Protein AF-A0A8J5X5S1-F1 (afdb_monomer_lite)

Foldseek 3Di:
DPDDPLQFQQFAFQWDFDADFPDWQLPPFDQHSSVLSVVQVVQADQFDGPFFKKKAQDDCVLCPSSHRGITGHDAPDSVDTHTDTGDPSRRIGMWGHGGDVPQWDWDQDPVGTDIDRHDIDND

Sequence (123 aa):
MAPTEASCCRGLEGLELWGPAVNWGSDHRLPSSAACCASCKAMCNHGDCLCDSWVFCGDKIRCDHRFGECWLKKQKDVMAPAVIAKGDDVMWTSGLVFGKGEGIVGLETNLGTLRIQVSALCC

Structure (mmCIF, N/CA/C/O backbone):
data_AF-A0A8J5X5S1-F1
#
_entry.id   AF-A0A8J5X5S1-F1
#
loop_
_atom_site.group_PDB
_atom_site.id
_atom_site.type_symbol
_atom_site.label_atom_id
_atom_site.label_alt_id
_atom_site.label_comp_id
_atom_site.label_asym_id
_atom_site.label_entity_id
_atom_site.label_seq_id
_atom_site.pdbx_PDB_ins_code
_atom_site.Cartn_x
_atom_site.Cartn_y
_atom_site.Cartn_z
_atom_site.occupancy
_atom_site.B_iso_or_equiv
_atom_site.auth_seq_id
_atom_site.auth_comp_id
_atom_site.auth_asym_id
_atom_site.auth_atom_id
_atom_site.pdbx_PDB_model_num
ATOM 1 N N . MET A 1 1 ? 18.777 2.460 21.270 1.00 38.94 1 MET A N 1
ATOM 2 C CA . MET A 1 1 ? 18.293 3.407 20.241 1.00 38.94 1 MET A CA 1
ATOM 3 C C . MET A 1 1 ? 16.978 2.871 19.714 1.00 38.94 1 MET A C 1
ATOM 5 O O . MET A 1 1 ? 16.979 1.756 19.211 1.00 38.94 1 MET A O 1
ATOM 9 N N . ALA A 1 2 ? 15.871 3.591 19.909 1.00 47.97 2 ALA A N 1
ATOM 10 C CA . ALA A 1 2 ? 14.600 3.217 19.294 1.00 47.97 2 ALA A CA 1
ATOM 11 C C . ALA A 1 2 ? 14.717 3.375 17.764 1.00 47.97 2 ALA A C 1
ATOM 13 O O . ALA A 1 2 ? 15.406 4.301 17.322 1.00 47.97 2 ALA A O 1
ATOM 14 N N . PRO A 1 3 ? 14.101 2.494 16.959 1.00 47.19 3 PRO A N 1
ATOM 15 C CA . PRO A 1 3 ? 14.086 2.657 15.513 1.00 47.19 3 PRO A CA 1
ATOM 16 C C . PRO A 1 3 ? 13.404 3.990 15.178 1.00 47.19 3 PRO A C 1
ATOM 18 O O . PRO A 1 3 ? 12.363 4.317 15.746 1.00 47.19 3 PRO A O 1
ATOM 21 N N . THR A 1 4 ? 13.987 4.791 14.288 1.00 49.88 4 THR A N 1
ATOM 22 C CA . THR A 1 4 ? 13.292 5.969 13.754 1.00 49.88 4 THR A CA 1
ATOM 23 C C . THR A 1 4 ? 12.129 5.490 12.879 1.00 49.88 4 THR A C 1
ATOM 25 O O . THR A 1 4 ? 12.233 4.438 12.252 1.00 49.88 4 THR A O 1
ATOM 28 N N . GLU A 1 5 ? 11.025 6.236 12.793 1.00 51.84 5 GLU A N 1
ATOM 29 C CA . GLU A 1 5 ? 9.847 5.899 11.957 1.00 51.84 5 GLU A CA 1
ATOM 30 C C . GLU A 1 5 ? 10.184 5.520 10.495 1.00 51.84 5 GLU A C 1
ATOM 32 O O . GLU A 1 5 ? 9.447 4.774 9.842 1.00 51.84 5 GLU A O 1
ATOM 37 N N . ALA A 1 6 ? 11.323 6.003 9.987 1.00 50.97 6 ALA A N 1
ATOM 38 C CA . ALA A 1 6 ? 11.864 5.683 8.667 1.00 50.97 6 ALA A CA 1
ATOM 39 C C . ALA A 1 6 ? 12.355 4.225 8.524 1.00 50.97 6 ALA A C 1
ATOM 41 O O . ALA A 1 6 ? 12.434 3.712 7.412 1.00 50.97 6 ALA A O 1
ATOM 42 N N . SER A 1 7 ? 12.670 3.538 9.625 1.00 59.53 7 SER A N 1
ATOM 43 C CA . SER A 1 7 ? 13.205 2.166 9.618 1.00 59.53 7 SER A CA 1
ATOM 44 C C . SER A 1 7 ? 12.136 1.064 9.503 1.00 59.53 7 SER A C 1
ATOM 46 O O . SER A 1 7 ? 12.472 -0.089 9.244 1.00 59.53 7 SER A O 1
ATOM 48 N N . CYS A 1 8 ? 10.848 1.406 9.614 1.00 71.00 8 CYS A N 1
ATOM 49 C CA . CYS A 1 8 ? 9.724 0.459 9.636 1.00 71.00 8 CYS A CA 1
ATOM 50 C C . CYS A 1 8 ? 8.962 0.390 8.305 1.00 71.00 8 CYS A C 1
ATOM 52 O O . CYS A 1 8 ? 7.749 0.583 8.256 1.00 71.00 8 CYS A O 1
ATOM 54 N N . CYS A 1 9 ? 9.682 0.192 7.202 1.00 78.88 9 CYS A N 1
ATOM 55 C CA . CYS A 1 9 ? 9.108 0.197 5.851 1.00 78.88 9 CYS A CA 1
ATOM 56 C C . CYS A 1 9 ? 9.528 -1.019 5.007 1.00 78.88 9 CYS A C 1
ATOM 58 O O . CYS A 1 9 ? 9.532 -0.953 3.782 1.00 78.88 9 CYS A O 1
ATOM 60 N N . ARG A 1 10 ? 9.896 -2.141 5.642 1.00 80.12 10 ARG A N 1
ATOM 61 C CA . ARG A 1 10 ? 10.335 -3.346 4.915 1.00 80.12 10 ARG A CA 1
ATOM 62 C C . ARG A 1 10 ? 9.174 -4.136 4.302 1.00 80.12 10 ARG A C 1
ATOM 64 O O . ARG A 1 10 ? 9.321 -4.634 3.190 1.00 80.12 10 ARG A O 1
ATOM 71 N N . GLY A 1 11 ? 8.025 -4.174 4.985 1.00 90.06 11 GLY A N 1
ATOM 72 C CA . GLY A 1 11 ? 6.880 -5.012 4.611 1.00 90.06 11 GLY A CA 1
ATOM 73 C C . GLY A 1 11 ? 7.104 -6.497 4.921 1.00 90.06 11 GLY A C 1
ATOM 74 O O . GLY A 1 11 ? 8.124 -6.871 5.498 1.00 90.06 11 GLY A O 1
ATOM 75 N N . LEU A 1 12 ? 6.136 -7.333 4.548 1.00 93.06 12 LEU A N 1
ATOM 76 C CA . LEU A 1 12 ? 6.222 -8.791 4.579 1.00 93.06 12 LEU A CA 1
ATOM 77 C C . LEU A 1 12 ? 6.366 -9.316 3.149 1.00 93.06 12 LEU A C 1
ATOM 79 O O . LEU A 1 12 ? 5.515 -9.042 2.302 1.00 93.06 12 LEU A O 1
ATOM 83 N N . GLU A 1 13 ? 7.440 -10.055 2.886 1.00 95.31 13 GLU A N 1
ATOM 84 C CA . GLU A 1 13 ? 7.624 -10.791 1.632 1.00 95.31 13 GLU A CA 1
ATOM 85 C C . GLU A 1 13 ? 6.625 -11.946 1.527 1.00 95.31 13 GLU A C 1
ATOM 87 O O . GLU A 1 13 ? 6.202 -12.511 2.538 1.00 95.31 13 GLU A O 1
ATOM 92 N N . GLY A 1 14 ? 6.238 -12.302 0.302 1.00 96.88 14 GLY A N 1
ATOM 93 C CA . GLY A 1 14 ? 5.294 -13.394 0.093 1.00 96.88 14 GLY A CA 1
ATOM 94 C C . GLY A 1 14 ? 3.889 -13.060 0.584 1.00 96.88 14 GLY A C 1
ATOM 95 O O . GLY A 1 14 ? 3.186 -13.948 1.058 1.00 96.88 14 GLY A O 1
ATOM 96 N N . LEU A 1 15 ? 3.480 -11.791 0.527 1.00 97.12 15 LEU A N 1
ATOM 97 C CA . LEU A 1 15 ? 2.153 -11.335 0.939 1.00 97.12 15 LEU A CA 1
ATOM 98 C C . LEU A 1 15 ? 1.566 -10.445 -0.147 1.00 97.12 15 LEU A C 1
ATOM 100 O O . LEU A 1 15 ? 2.207 -9.482 -0.556 1.00 97.12 15 LEU A O 1
ATOM 104 N N . GLU A 1 16 ? 0.325 -10.709 -0.543 1.00 97.69 16 GLU A N 1
ATOM 105 C CA . GLU A 1 16 ? -0.453 -9.845 -1.428 1.00 97.69 16 GLU A CA 1
ATOM 106 C C . GLU A 1 16 ? -1.663 -9.274 -0.688 1.00 97.69 16 GLU A C 1
ATOM 108 O O . GLU A 1 16 ? -2.590 -10.000 -0.308 1.00 97.69 16 GLU A O 1
ATOM 113 N N . LEU A 1 17 ? -1.643 -7.954 -0.499 1.00 97.75 17 LEU A N 1
ATOM 114 C CA . LEU A 1 17 ? -2.771 -7.194 0.024 1.00 97.75 17 LEU A CA 1
ATOM 115 C C . LEU A 1 17 ? -3.614 -6.629 -1.120 1.00 97.75 17 LEU A C 1
ATOM 117 O O . LEU A 1 17 ? -3.119 -5.935 -2.014 1.00 97.75 17 LEU A O 1
ATOM 121 N N . TRP A 1 18 ? -4.915 -6.887 -1.063 1.00 97.25 18 TRP A N 1
ATOM 122 C CA . TRP A 1 18 ? -5.890 -6.308 -1.973 1.00 97.25 18 TRP A CA 1
ATOM 123 C C . TRP A 1 18 ? -6.479 -5.019 -1.431 1.00 97.25 18 TRP A C 1
ATOM 125 O O . TRP A 1 18 ? -6.595 -4.816 -0.231 1.00 97.25 18 TRP A O 1
ATOM 135 N N . GLY A 1 19 ? -6.895 -4.159 -2.347 1.00 96.50 19 GLY A N 1
ATOM 136 C CA . GLY A 1 19 ? -7.597 -2.920 -2.071 1.00 96.50 19 GLY A CA 1
ATOM 137 C C . GLY A 1 19 ? -7.711 -2.108 -3.358 1.00 96.50 19 GLY A C 1
ATOM 138 O O . GLY A 1 19 ? -6.907 -2.323 -4.280 1.00 96.50 19 GLY A O 1
ATOM 139 N N . PRO A 1 20 ? -8.695 -1.198 -3.459 1.00 97.56 20 PRO A N 1
ATOM 140 C CA . PRO A 1 20 ? -8.730 -0.206 -4.526 1.00 97.56 20 PRO A CA 1
ATOM 141 C C . PRO A 1 20 ? -7.389 0.528 -4.617 1.00 97.56 20 PRO A C 1
ATOM 143 O O . PRO A 1 20 ? -6.855 0.996 -3.609 1.00 97.56 20 PRO A O 1
ATOM 146 N N . ALA A 1 21 ? -6.847 0.605 -5.833 1.00 97.69 21 ALA A N 1
ATOM 147 C CA . ALA A 1 21 ? -5.627 1.348 -6.098 1.00 97.69 21 ALA A CA 1
ATOM 148 C C . ALA A 1 21 ? -5.910 2.851 -5.986 1.00 97.69 21 ALA A C 1
ATOM 150 O O . ALA A 1 21 ? -6.791 3.375 -6.667 1.00 97.69 21 ALA A O 1
ATOM 151 N N . VAL A 1 22 ? -5.142 3.533 -5.141 1.00 97.81 22 VAL A N 1
ATOM 152 C CA . VAL A 1 22 ? -5.079 5.001 -5.088 1.00 97.81 22 VAL A CA 1
ATOM 153 C C . VAL A 1 22 ? -3.907 5.542 -5.905 1.00 97.81 22 VAL A C 1
ATOM 155 O O . VAL A 1 22 ? -3.902 6.713 -6.269 1.00 97.81 22 VAL A O 1
ATOM 158 N N . ASN A 1 23 ? -2.947 4.676 -6.245 1.00 98.19 23 ASN A N 1
ATOM 159 C CA . ASN A 1 23 ? -1.972 4.894 -7.306 1.00 98.19 23 ASN A CA 1
ATOM 160 C C . ASN A 1 23 ? -1.664 3.556 -8.000 1.00 98.19 23 ASN A C 1
ATOM 162 O O . ASN A 1 23 ? -1.425 2.546 -7.330 1.00 98.19 23 ASN A O 1
ATOM 166 N N . TRP A 1 24 ? -1.708 3.540 -9.331 1.00 98.00 24 TRP A N 1
ATOM 167 C CA . TRP A 1 24 ? -1.562 2.327 -10.138 1.00 98.00 24 TRP A CA 1
ATOM 168 C C . TRP A 1 24 ? -0.085 1.965 -10.306 1.00 98.00 24 TRP A C 1
ATOM 170 O O . TRP A 1 24 ? 0.708 2.775 -10.778 1.00 98.00 24 TRP A O 1
ATOM 180 N N . GLY A 1 25 ? 0.289 0.732 -9.951 1.00 97.56 25 GLY A N 1
ATOM 181 C CA . GLY A 1 25 ? 1.689 0.296 -9.995 1.00 97.56 25 GLY A CA 1
ATOM 182 C C . GLY A 1 25 ? 2.263 0.173 -11.405 1.00 97.56 25 GLY A C 1
ATOM 183 O O . GLY A 1 25 ? 3.471 0.319 -11.570 1.00 97.56 25 GLY A O 1
ATOM 184 N N . SER A 1 26 ? 1.409 0.007 -12.422 1.00 96.62 26 SER A N 1
ATOM 185 C CA . SER A 1 26 ? 1.797 0.018 -13.840 1.00 96.62 26 SER A CA 1
ATOM 186 C C . SER A 1 26 ? 2.574 1.279 -14.227 1.00 96.62 26 SER A C 1
ATOM 188 O O . SER A 1 26 ? 3.562 1.188 -14.957 1.00 96.62 26 SER A O 1
ATOM 190 N N . ASP A 1 27 ? 2.166 2.427 -13.678 1.00 97.12 27 ASP A N 1
ATOM 191 C CA . ASP A 1 27 ? 2.735 3.753 -13.951 1.00 97.12 27 ASP A CA 1
ATOM 192 C C . ASP A 1 27 ? 3.568 4.288 -12.774 1.00 97.12 27 ASP A C 1
ATOM 194 O O . ASP A 1 27 ? 4.193 5.346 -12.860 1.00 97.12 27 ASP A O 1
ATOM 198 N N . HIS A 1 28 ? 3.608 3.545 -11.665 1.00 98.25 28 HIS A N 1
ATOM 199 C CA . HIS A 1 28 ? 4.309 3.917 -10.445 1.00 98.25 28 HIS A CA 1
ATOM 200 C C . HIS A 1 28 ? 5.341 2.855 -10.068 1.00 98.25 28 HIS A C 1
ATOM 202 O O . HIS A 1 28 ? 5.058 1.896 -9.347 1.00 98.25 28 HIS A O 1
ATOM 208 N N . ARG A 1 29 ? 6.573 3.040 -10.557 1.00 98.44 29 ARG A N 1
ATOM 209 C CA . ARG A 1 29 ? 7.702 2.147 -10.272 1.00 98.44 29 ARG A CA 1
ATOM 210 C C . ARG A 1 29 ? 8.715 2.792 -9.338 1.00 98.44 29 ARG A C 1
ATOM 212 O O . ARG A 1 29 ? 9.111 3.938 -9.537 1.00 98.44 29 ARG A O 1
ATOM 219 N N . LEU A 1 30 ? 9.157 2.038 -8.338 1.00 97.94 30 LEU A N 1
ATOM 220 C CA . LEU A 1 30 ? 10.078 2.487 -7.297 1.00 97.94 30 LEU A CA 1
ATOM 221 C C . LEU A 1 30 ? 11.229 1.490 -7.094 1.00 97.94 30 LEU A C 1
ATOM 223 O O . LEU A 1 30 ? 11.112 0.322 -7.458 1.00 97.94 30 LEU A O 1
ATOM 227 N N . PRO A 1 31 ? 12.372 1.928 -6.534 1.00 96.69 31 PRO A N 1
ATOM 228 C CA . PRO A 1 31 ? 13.562 1.081 -6.452 1.00 96.69 31 PRO A CA 1
ATOM 229 C C . PRO A 1 31 ? 13.518 0.039 -5.323 1.00 96.69 31 PRO A C 1
ATOM 231 O O . PRO A 1 31 ? 14.374 -0.843 -5.291 1.00 96.69 31 PRO A O 1
ATOM 234 N N . SER A 1 32 ? 12.586 0.144 -4.368 1.00 95.69 32 SER A N 1
ATOM 235 C CA . SER A 1 32 ? 12.521 -0.753 -3.207 1.00 95.69 32 SER A CA 1
ATOM 236 C C . SER A 1 32 ? 11.155 -0.742 -2.515 1.00 95.69 32 SER A C 1
ATOM 238 O O . SER A 1 32 ? 10.384 0.214 -2.642 1.00 95.69 32 SER A O 1
ATOM 240 N N . SER A 1 33 ? 10.897 -1.768 -1.695 1.00 95.19 33 SER A N 1
ATOM 241 C CA . SER A 1 33 ? 9.726 -1.829 -0.809 1.00 95.19 33 SER A CA 1
ATOM 242 C C . SER A 1 33 ? 9.707 -0.658 0.176 1.00 95.19 33 SER A C 1
ATOM 244 O O . SER A 1 33 ? 8.661 -0.054 0.400 1.00 95.19 33 SER A O 1
ATOM 246 N N . ALA A 1 34 ? 10.880 -0.253 0.671 1.00 93.62 34 ALA A N 1
ATOM 247 C CA . ALA A 1 34 ? 11.020 0.912 1.537 1.00 93.62 34 ALA A CA 1
ATOM 248 C C . ALA A 1 34 ? 10.597 2.217 0.849 1.00 93.62 34 ALA A C 1
ATOM 250 O O . ALA A 1 34 ? 9.899 3.029 1.457 1.00 93.62 34 ALA A O 1
ATOM 251 N N . ALA A 1 35 ? 10.966 2.405 -0.422 1.00 95.44 35 ALA A N 1
ATOM 252 C CA . ALA A 1 35 ? 10.514 3.552 -1.204 1.00 95.44 35 ALA A CA 1
ATOM 253 C C . ALA A 1 35 ? 8.996 3.499 -1.451 1.00 95.44 35 ALA A C 1
ATOM 255 O O . ALA A 1 35 ? 8.326 4.522 -1.324 1.00 95.44 35 ALA A O 1
ATOM 256 N N . CYS A 1 36 ? 8.443 2.315 -1.734 1.00 97.25 36 CYS A N 1
ATOM 257 C CA . CYS A 1 36 ? 7.002 2.124 -1.921 1.00 97.25 36 CYS A CA 1
ATOM 258 C C . CYS A 1 36 ? 6.198 2.466 -0.656 1.00 97.25 36 CYS A C 1
ATOM 260 O O . CYS A 1 36 ? 5.258 3.261 -0.700 1.00 97.25 36 CYS A O 1
ATOM 262 N N . CYS A 1 37 ? 6.644 1.973 0.499 1.00 95.31 37 CYS A N 1
ATOM 263 C CA . CYS A 1 37 ? 6.101 2.336 1.805 1.00 95.31 37 CYS A CA 1
ATOM 264 C C . CYS A 1 37 ? 6.165 3.844 2.071 1.00 95.31 37 CYS A C 1
ATOM 266 O O . CYS A 1 37 ? 5.173 4.443 2.485 1.00 95.31 37 CYS A O 1
A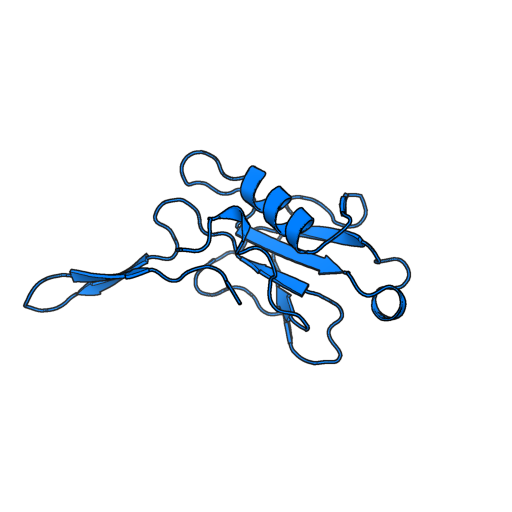TOM 268 N N . ALA A 1 38 ? 7.318 4.474 1.820 1.00 93.00 38 ALA A N 1
ATOM 269 C CA . ALA A 1 38 ? 7.480 5.913 2.001 1.00 93.00 38 ALA A CA 1
ATOM 270 C C . ALA A 1 38 ? 6.524 6.709 1.099 1.00 93.00 38 ALA A C 1
ATOM 272 O O . ALA A 1 38 ? 5.945 7.696 1.551 1.00 93.00 38 ALA A O 1
ATOM 273 N N . SER A 1 39 ? 6.296 6.251 -0.137 1.00 95.56 39 SER A N 1
ATOM 274 C CA . SER A 1 39 ? 5.329 6.880 -1.039 1.00 95.56 39 SER A CA 1
ATOM 275 C C . SER A 1 39 ? 3.891 6.743 -0.538 1.00 95.56 39 SER A C 1
ATOM 277 O O . SER A 1 39 ? 3.123 7.690 -0.670 1.00 95.56 39 SER A O 1
ATOM 279 N N . CYS A 1 40 ? 3.529 5.610 0.073 1.00 95.31 40 CYS A N 1
ATOM 280 C CA . CYS A 1 40 ? 2.230 5.440 0.729 1.00 95.31 40 CYS A CA 1
ATOM 281 C C . CYS A 1 40 ? 2.076 6.402 1.919 1.00 95.31 40 CYS A C 1
ATOM 283 O O . CYS A 1 40 ? 1.107 7.153 1.993 1.00 95.31 40 CYS A O 1
ATOM 285 N N . LYS A 1 41 ? 3.081 6.453 2.809 1.00 91.25 41 LYS A N 1
ATOM 286 C CA . LYS A 1 41 ? 3.107 7.350 3.981 1.00 91.25 41 LYS A CA 1
ATOM 287 C C . LYS A 1 41 ? 2.986 8.826 3.600 1.00 91.25 41 LYS A C 1
ATOM 289 O O . LYS A 1 41 ? 2.345 9.589 4.315 1.00 91.25 41 LYS A O 1
ATOM 294 N N . ALA A 1 42 ? 3.570 9.231 2.474 1.00 92.75 42 ALA A N 1
ATOM 295 C CA . ALA A 1 42 ? 3.475 10.602 1.973 1.00 92.75 42 ALA A CA 1
ATOM 296 C C . ALA A 1 42 ? 2.041 11.014 1.582 1.00 92.75 42 ALA A C 1
ATOM 298 O O . ALA A 1 42 ? 1.775 12.202 1.419 1.00 92.75 42 ALA A O 1
ATOM 299 N N . MET A 1 43 ? 1.112 10.058 1.463 1.00 93.56 43 MET A N 1
ATOM 300 C CA . MET A 1 43 ? -0.313 10.306 1.214 1.00 93.56 43 MET A CA 1
ATOM 301 C C . MET A 1 43 ? -1.147 10.410 2.503 1.00 93.56 43 MET A C 1
ATOM 303 O O . MET A 1 43 ? -2.379 10.384 2.442 1.00 93.56 43 MET A O 1
ATOM 307 N N . CYS A 1 44 ? -0.497 10.512 3.664 1.00 88.62 44 CYS A N 1
ATOM 308 C CA . CYS A 1 44 ? -1.148 10.779 4.939 1.00 88.62 44 CYS A CA 1
ATOM 309 C C . CYS A 1 44 ? -1.162 12.277 5.250 1.00 88.62 44 CYS A C 1
ATOM 311 O O . CYS A 1 44 ? -0.122 12.934 5.249 1.00 88.62 44 CYS A O 1
ATOM 313 N N . ASN A 1 45 ? -2.335 12.804 5.597 1.00 83.38 45 ASN A N 1
ATOM 314 C CA . ASN A 1 45 ? -2.512 14.183 6.029 1.00 83.38 45 ASN A CA 1
ATOM 315 C C . ASN A 1 45 ? -3.259 14.237 7.367 1.00 83.38 45 ASN A C 1
ATOM 317 O O . ASN A 1 45 ? -4.416 13.840 7.461 1.00 83.38 45 ASN A O 1
ATOM 321 N N . HIS A 1 46 ? -2.598 14.724 8.421 1.00 75.19 46 HIS A N 1
ATOM 322 C CA . HIS A 1 46 ? -3.178 14.904 9.763 1.00 75.19 46 HIS A CA 1
ATOM 323 C C . HIS A 1 46 ? -3.919 13.688 10.364 1.00 75.19 46 HIS A C 1
ATOM 325 O O . HIS A 1 46 ? -4.698 13.849 11.300 1.00 75.19 46 HIS A O 1
ATOM 331 N N . GLY A 1 47 ? -3.617 12.474 9.902 1.00 70.50 47 GLY A N 1
ATOM 332 C CA . GLY A 1 47 ? -4.209 11.232 10.400 1.00 70.50 47 GLY A CA 1
ATOM 333 C C . GLY A 1 47 ? -5.125 10.524 9.410 1.00 70.50 47 GLY A C 1
ATOM 334 O O . GLY A 1 47 ? -5.349 9.336 9.592 1.00 70.50 47 GLY A O 1
ATOM 335 N N . ASP A 1 48 ? -5.566 11.199 8.348 1.00 83.19 48 ASP A N 1
ATOM 336 C CA . ASP A 1 48 ? -6.263 10.555 7.237 1.00 83.19 48 ASP A CA 1
ATOM 337 C C . ASP A 1 48 ? -5.255 10.169 6.152 1.00 83.19 48 ASP A C 1
ATOM 339 O O . ASP A 1 48 ? -4.526 11.013 5.623 1.00 83.19 48 ASP A O 1
ATOM 343 N N . CYS A 1 49 ? -5.173 8.877 5.862 1.00 88.75 49 CYS A N 1
ATOM 344 C CA . CYS A 1 49 ? -4.261 8.324 4.875 1.00 88.75 49 CYS A CA 1
ATOM 345 C C . CYS A 1 49 ? -5.048 7.849 3.657 1.00 88.75 49 CYS A C 1
ATOM 347 O O . CYS A 1 49 ? -5.796 6.871 3.735 1.00 88.75 49 CYS A O 1
ATOM 349 N N . LEU A 1 50 ? -4.835 8.495 2.505 1.00 93.88 50 LEU A N 1
ATOM 350 C CA . LEU A 1 50 ? -5.401 8.027 1.235 1.00 93.88 50 LEU A CA 1
ATOM 351 C C . LEU A 1 50 ? -4.808 6.671 0.830 1.00 93.88 50 LEU A C 1
ATOM 353 O O . LEU A 1 50 ? -5.490 5.863 0.209 1.00 93.88 50 LEU A O 1
ATOM 357 N N . CYS A 1 51 ? -3.557 6.412 1.212 1.00 95.31 51 CYS A N 1
ATOM 358 C CA . CYS A 1 51 ? -2.921 5.105 1.124 1.00 95.31 51 CYS A CA 1
ATOM 359 C C . CYS A 1 51 ? -2.648 4.573 2.531 1.00 95.31 51 CYS A C 1
ATOM 361 O O . CYS A 1 51 ? -1.921 5.204 3.292 1.00 95.31 51 CYS A O 1
ATOM 363 N N . ASP A 1 52 ? -3.194 3.409 2.861 1.00 94.00 52 ASP A N 1
ATOM 364 C CA . ASP A 1 52 ? -2.956 2.706 4.134 1.00 94.00 52 ASP A CA 1
ATOM 365 C C . ASP A 1 52 ? -2.399 1.286 3.921 1.00 94.00 52 ASP A C 1
ATOM 367 O O . ASP A 1 52 ? -2.130 0.549 4.870 1.00 94.00 52 ASP A O 1
ATOM 371 N N . SER A 1 53 ? -2.195 0.896 2.662 1.00 96.00 53 SER A N 1
ATOM 372 C CA . SER A 1 53 ? -1.593 -0.374 2.276 1.00 96.00 53 SER A CA 1
ATOM 373 C C . SER A 1 53 ? -0.857 -0.245 0.949 1.00 96.00 53 SER A C 1
ATOM 375 O O . SER A 1 53 ? -1.217 0.550 0.084 1.00 96.00 53 SER A O 1
ATOM 377 N N . TRP A 1 54 ? 0.193 -1.035 0.773 1.00 97.50 54 TRP A N 1
ATOM 378 C CA . TRP A 1 54 ? 1.003 -1.022 -0.441 1.00 97.50 54 TRP A CA 1
ATOM 379 C C . TRP A 1 54 ? 1.491 -2.427 -0.779 1.00 97.50 54 TRP A C 1
ATOM 381 O O . TRP A 1 54 ? 1.708 -3.236 0.126 1.00 97.50 54 TRP A O 1
ATOM 391 N N . VAL A 1 55 ? 1.675 -2.706 -2.074 1.00 98.00 55 VAL A N 1
ATOM 392 C CA . VAL A 1 55 ? 2.362 -3.915 -2.557 1.00 98.00 55 VAL A CA 1
ATOM 393 C C . VAL A 1 55 ? 3.475 -3.532 -3.533 1.00 98.00 55 VAL A C 1
ATOM 395 O O . VAL A 1 55 ? 3.311 -2.619 -4.340 1.00 98.00 55 VAL A O 1
ATOM 398 N N . PHE A 1 56 ? 4.618 -4.204 -3.444 1.00 98.31 56 PHE A N 1
ATOM 399 C CA . PHE A 1 56 ? 5.823 -3.921 -4.219 1.00 98.31 56 PHE A CA 1
ATOM 400 C C . PHE A 1 56 ? 6.401 -5.200 -4.823 1.00 98.31 56 PHE A C 1
ATOM 402 O O . PHE A 1 56 ? 6.494 -6.215 -4.131 1.00 98.31 56 PHE A O 1
ATOM 409 N N . CYS A 1 57 ?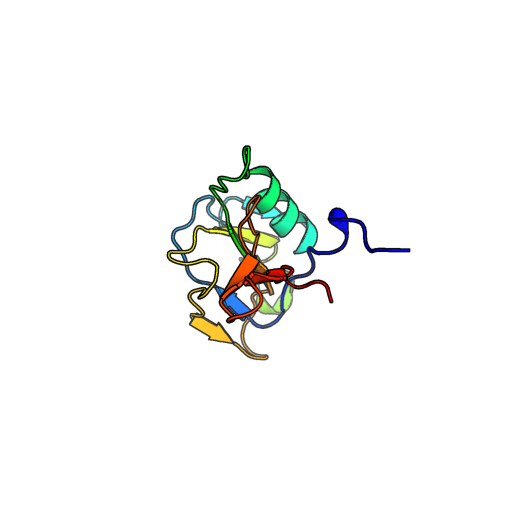 6.828 -5.146 -6.086 1.00 98.19 57 CYS A N 1
ATOM 410 C CA . CYS A 1 57 ? 7.490 -6.268 -6.750 1.00 98.19 57 CYS A CA 1
ATOM 411 C C . CYS A 1 57 ? 9.005 -6.037 -6.874 1.00 98.19 57 CYS A C 1
ATOM 413 O O . CYS A 1 57 ? 9.467 -5.312 -7.758 1.00 98.19 57 CYS A O 1
ATOM 415 N N . GLY A 1 58 ? 9.785 -6.654 -5.982 1.00 96.88 58 GLY A N 1
ATOM 416 C CA . GLY A 1 58 ? 11.228 -6.406 -5.849 1.00 96.88 58 GLY A CA 1
ATOM 417 C C . GLY A 1 58 ? 12.164 -7.458 -6.443 1.00 96.88 58 GLY A C 1
ATOM 418 O O . GLY A 1 58 ? 13.366 -7.215 -6.526 1.00 96.88 58 GLY A O 1
ATOM 419 N N . ASP A 1 59 ? 11.653 -8.616 -6.855 1.00 96.69 59 ASP A N 1
ATOM 420 C CA . ASP A 1 59 ? 12.464 -9.709 -7.397 1.00 96.69 59 ASP A CA 1
ATOM 421 C C . ASP A 1 59 ? 12.423 -9.688 -8.929 1.00 96.69 59 ASP A C 1
ATOM 423 O O . ASP A 1 59 ? 11.381 -9.917 -9.533 1.00 96.69 59 ASP A O 1
ATOM 427 N N . LYS A 1 60 ? 13.558 -9.429 -9.585 1.00 96.00 60 LYS A N 1
ATOM 428 C CA . LYS A 1 60 ? 13.614 -9.319 -11.056 1.00 96.00 60 LYS A CA 1
ATOM 429 C C . LYS A 1 60 ? 13.119 -10.569 -11.784 1.00 96.00 60 LYS A C 1
ATOM 431 O O . LYS A 1 60 ? 12.533 -10.439 -12.852 1.00 96.00 60 LYS A O 1
ATOM 436 N N . ILE A 1 61 ? 13.376 -11.753 -11.234 1.00 95.50 61 ILE A N 1
ATOM 437 C CA . ILE A 1 61 ? 13.038 -13.028 -11.871 1.00 95.50 61 ILE A CA 1
ATOM 438 C C . ILE A 1 61 ? 11.551 -13.316 -11.673 1.00 95.50 61 ILE A C 1
ATOM 440 O O . ILE A 1 61 ? 10.852 -13.635 -12.629 1.00 95.50 61 ILE A O 1
ATOM 444 N N . ARG A 1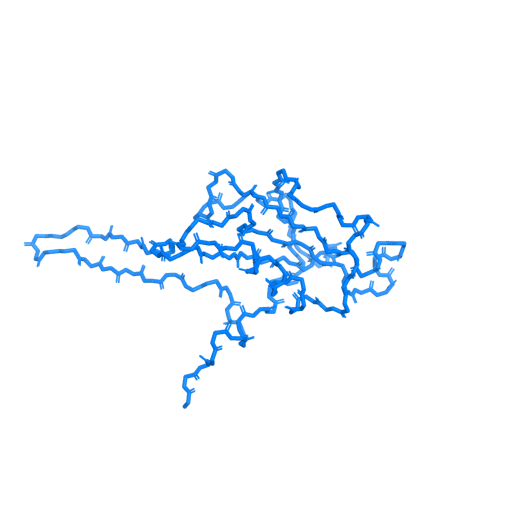 62 ? 11.052 -13.170 -10.443 1.00 95.44 62 ARG A N 1
ATOM 445 C CA . ARG A 1 62 ? 9.658 -13.497 -10.100 1.00 95.44 62 ARG A CA 1
ATOM 446 C C . ARG A 1 62 ? 8.668 -12.448 -10.608 1.00 95.44 62 ARG A C 1
ATOM 448 O O . ARG A 1 62 ? 7.527 -12.778 -10.923 1.00 95.44 62 ARG A O 1
ATOM 455 N N . CYS A 1 63 ? 9.098 -11.191 -10.685 1.00 96.38 63 CYS A N 1
ATOM 456 C CA . CYS A 1 63 ? 8.251 -10.076 -11.095 1.00 96.38 63 CYS A CA 1
ATOM 457 C C . CYS A 1 63 ? 8.175 -9.888 -12.609 1.00 96.38 63 CYS A C 1
ATOM 459 O O . CYS A 1 63 ? 7.163 -9.370 -13.082 1.00 96.38 63 CYS A O 1
ATOM 461 N N . ASP A 1 64 ? 9.208 -10.284 -13.361 1.00 96.31 64 ASP A N 1
ATOM 462 C CA . ASP A 1 64 ? 9.279 -10.093 -14.815 1.00 96.31 64 ASP A CA 1
ATOM 463 C C . ASP A 1 64 ? 8.937 -8.631 -15.204 1.00 96.31 64 ASP A C 1
ATOM 465 O O . ASP A 1 64 ? 9.527 -7.688 -14.663 1.00 96.31 64 ASP A O 1
ATOM 46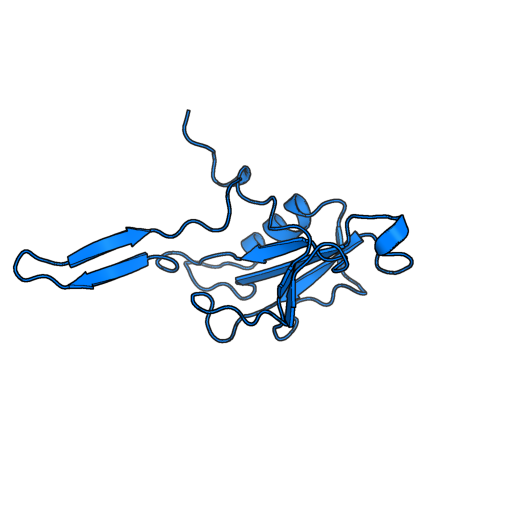9 N N . HIS A 1 65 ? 7.945 -8.396 -16.069 1.00 97.00 65 HIS A N 1
ATOM 470 C CA . HIS A 1 65 ? 7.520 -7.061 -16.483 1.00 97.00 65 HIS A CA 1
ATOM 471 C C . HIS A 1 65 ? 7.010 -6.193 -15.325 1.00 97.00 65 HIS A C 1
ATOM 473 O O . HIS A 1 65 ? 7.038 -4.970 -15.453 1.00 97.00 65 HIS A O 1
ATOM 479 N N . ARG A 1 66 ? 6.604 -6.777 -14.190 1.00 98.00 66 ARG A N 1
ATOM 480 C CA . ARG A 1 66 ? 6.140 -6.051 -12.993 1.00 98.00 66 ARG A CA 1
ATOM 481 C C . ARG A 1 66 ? 7.274 -5.599 -12.080 1.00 98.00 66 ARG A C 1
ATOM 483 O O . ARG A 1 66 ? 7.020 -5.011 -11.032 1.00 98.00 66 ARG A O 1
ATOM 490 N N . PHE A 1 67 ? 8.532 -5.873 -12.429 1.00 98.25 67 PHE A N 1
ATOM 491 C CA . PHE A 1 67 ? 9.660 -5.471 -11.595 1.00 98.25 67 PHE A CA 1
ATOM 492 C C . PHE A 1 67 ? 9.646 -3.958 -11.315 1.00 98.25 67 PHE A C 1
ATOM 494 O O . PHE A 1 67 ? 9.578 -3.128 -12.229 1.00 98.25 67 PHE A O 1
ATOM 501 N N . GLY A 1 68 ? 9.719 -3.616 -10.029 1.00 98.44 68 GLY A N 1
ATOM 502 C CA . GLY A 1 68 ? 9.684 -2.252 -9.522 1.00 98.44 68 GLY A CA 1
ATOM 503 C C . GLY A 1 68 ? 8.282 -1.672 -9.341 1.00 98.44 68 GLY A C 1
ATOM 504 O O . GLY A 1 68 ? 8.182 -0.589 -8.773 1.00 98.44 68 GLY A O 1
ATOM 505 N N . GLU A 1 69 ? 7.209 -2.335 -9.782 1.00 98.75 69 GLU A N 1
ATOM 506 C CA . GLU A 1 69 ? 5.849 -1.822 -9.584 1.00 98.75 69 GLU A CA 1
ATOM 507 C C . GLU A 1 69 ? 5.535 -1.649 -8.097 1.00 98.75 69 GLU A C 1
ATOM 509 O O . GLU A 1 69 ? 5.742 -2.557 -7.287 1.00 98.75 69 GLU A O 1
ATOM 514 N N . CYS A 1 70 ? 5.013 -0.472 -7.759 1.00 98.62 70 CYS A N 1
ATOM 515 C CA . CYS A 1 70 ? 4.533 -0.107 -6.439 1.00 98.62 70 CYS A CA 1
ATOM 516 C C . CYS A 1 70 ? 3.056 0.265 -6.536 1.00 98.62 70 CYS A C 1
ATOM 518 O O . CYS A 1 70 ? 2.679 1.289 -7.099 1.00 98.62 70 CYS A O 1
ATOM 520 N N . TRP A 1 71 ? 2.203 -0.572 -5.969 1.00 98.62 71 TRP A N 1
ATOM 521 C CA . TRP A 1 71 ? 0.766 -0.361 -5.960 1.00 98.62 71 TRP A CA 1
ATOM 522 C C . TRP A 1 71 ? 0.364 0.232 -4.618 1.00 98.62 71 TRP A C 1
ATOM 524 O O . TRP A 1 71 ? 0.470 -0.440 -3.592 1.00 98.62 71 TRP A O 1
ATOM 534 N N . LEU A 1 72 ? -0.122 1.472 -4.630 1.00 98.38 72 LEU A N 1
ATOM 535 C CA . LEU A 1 72 ? -0.631 2.147 -3.437 1.00 98.38 72 LEU A CA 1
ATOM 536 C C . LEU A 1 72 ? -2.133 1.914 -3.349 1.00 98.38 72 LEU A C 1
ATOM 538 O O . LEU A 1 72 ? -2.852 2.115 -4.331 1.00 98.38 72 LEU A O 1
ATOM 542 N N . LYS A 1 73 ? -2.615 1.464 -2.194 1.00 98.06 73 LYS A N 1
ATOM 543 C CA . LYS A 1 73 ? -3.978 0.963 -2.019 1.00 98.06 73 LYS A CA 1
ATOM 544 C C . LYS A 1 73 ? -4.622 1.524 -0.753 1.00 98.06 73 LYS A C 1
ATOM 546 O O . LYS A 1 73 ? -3.941 1.941 0.186 1.00 98.06 73 LYS A O 1
ATOM 551 N N . LYS A 1 74 ? -5.955 1.488 -0.736 1.00 96.50 74 LYS A N 1
ATOM 552 C CA . LYS A 1 74 ? -6.777 1.777 0.443 1.00 96.50 74 LYS A CA 1
ATOM 553 C C . LYS A 1 74 ? -7.483 0.505 0.914 1.00 96.50 74 LYS A C 1
ATOM 555 O O . LYS A 1 74 ? -8.126 -0.170 0.113 1.00 96.50 74 LYS A O 1
ATOM 560 N N . GLN A 1 75 ? -7.374 0.171 2.192 1.00 95.62 75 GLN A N 1
ATOM 561 C CA . GLN A 1 75 ? -8.102 -0.918 2.831 1.00 95.62 75 GLN A CA 1
ATOM 562 C C . GLN A 1 75 ? -9.520 -0.472 3.181 1.00 95.62 75 GLN A C 1
ATOM 564 O O . GLN A 1 75 ? -9.785 0.694 3.467 1.00 95.62 75 GLN A O 1
ATOM 569 N N . LYS A 1 76 ? -10.449 -1.433 3.199 1.00 94.31 76 LYS A N 1
ATOM 570 C CA . LYS A 1 76 ? -11.766 -1.210 3.810 1.00 94.31 76 LYS A CA 1
ATOM 571 C C . LYS A 1 76 ? -11.647 -1.105 5.335 1.00 94.31 76 LYS A C 1
ATOM 573 O O . LYS A 1 76 ? -12.341 -0.299 5.942 1.00 94.31 76 LYS A O 1
ATOM 578 N N . ASP A 1 77 ? -10.787 -1.938 5.916 1.00 90.94 77 ASP A N 1
ATOM 579 C CA . ASP A 1 77 ? -10.432 -1.953 7.332 1.00 90.94 77 ASP A CA 1
ATOM 580 C C . ASP A 1 77 ? -8.932 -2.258 7.451 1.00 90.94 77 ASP A C 1
ATOM 582 O O . ASP A 1 77 ? -8.483 -3.354 7.118 1.00 90.94 77 ASP A O 1
ATOM 586 N N . VAL A 1 78 ? -8.142 -1.277 7.892 1.00 88.06 78 VAL A N 1
ATOM 587 C CA . VAL A 1 78 ? -6.683 -1.417 8.026 1.00 88.06 78 VAL A CA 1
ATOM 588 C C . VAL A 1 78 ? -6.288 -2.358 9.174 1.00 88.06 78 VAL A C 1
ATOM 590 O O . VAL A 1 78 ? -5.203 -2.936 9.151 1.00 88.06 78 VAL A O 1
ATOM 593 N N . MET A 1 79 ? -7.169 -2.563 10.160 1.00 85.81 79 MET A N 1
ATOM 594 C CA . MET A 1 79 ? -6.947 -3.490 11.277 1.00 85.81 79 MET A CA 1
ATOM 595 C C . MET A 1 79 ? -7.272 -4.941 10.900 1.00 85.81 79 MET A C 1
ATOM 597 O O . MET A 1 79 ? -6.816 -5.868 11.570 1.00 85.81 79 MET A O 1
ATOM 601 N N . ALA A 1 80 ? -8.016 -5.140 9.810 1.00 90.75 80 ALA A N 1
ATOM 602 C CA . ALA A 1 80 ? -8.339 -6.435 9.222 1.00 90.75 80 ALA A CA 1
ATOM 603 C C . ALA A 1 80 ? -8.115 -6.395 7.695 1.00 90.75 80 ALA A C 1
ATOM 605 O O . ALA A 1 80 ? -9.078 -6.447 6.921 1.00 90.75 80 ALA A O 1
ATOM 606 N N . PRO A 1 81 ? -6.851 -6.279 7.241 1.00 93.44 81 PRO A N 1
ATOM 607 C CA . PRO A 1 81 ? -6.547 -6.040 5.838 1.00 93.44 81 PRO A CA 1
ATOM 608 C C . PRO A 1 81 ? -6.952 -7.225 4.956 1.00 93.44 81 PRO A C 1
ATOM 610 O O . PRO A 1 81 ? -6.841 -8.392 5.341 1.00 93.44 81 PRO A O 1
ATOM 613 N N . ALA A 1 82 ? -7.382 -6.925 3.734 1.00 97.31 82 ALA A N 1
ATOM 614 C CA . ALA A 1 82 ? -7.790 -7.923 2.758 1.00 97.31 82 ALA A CA 1
ATOM 615 C C . ALA A 1 82 ? -6.562 -8.638 2.173 1.00 97.31 82 ALA A C 1
ATOM 617 O O . ALA A 1 82 ? -5.912 -8.145 1.252 1.00 97.31 82 ALA A O 1
ATOM 618 N N . VAL A 1 83 ? -6.248 -9.819 2.701 1.00 97.25 83 VAL A N 1
ATOM 619 C CA . VAL A 1 83 ? -5.198 -10.699 2.171 1.00 97.25 83 VAL A CA 1
ATOM 620 C C . VAL A 1 83 ? -5.777 -11.568 1.057 1.00 97.25 83 VAL A C 1
ATOM 622 O O . VAL A 1 83 ? -6.766 -12.264 1.281 1.00 97.25 83 VAL A O 1
ATOM 625 N N . ILE A 1 84 ? -5.151 -11.561 -0.122 1.00 97.38 84 ILE A N 1
ATOM 626 C CA . ILE A 1 84 ? -5.547 -12.439 -1.240 1.00 97.38 84 ILE A CA 1
ATOM 627 C C . ILE A 1 84 ? -4.610 -13.631 -1.390 1.00 97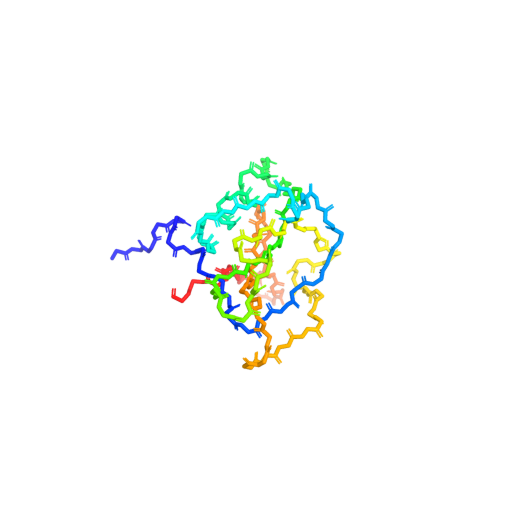.38 84 ILE A C 1
ATOM 629 O O . ILE A 1 84 ? -5.070 -14.727 -1.700 1.00 97.38 84 ILE A O 1
ATOM 633 N N . ALA A 1 85 ? -3.316 -13.450 -1.134 1.00 97.25 85 ALA A N 1
ATOM 634 C CA . ALA A 1 85 ? -2.349 -14.533 -1.223 1.00 97.25 85 ALA A CA 1
ATOM 635 C C . ALA A 1 85 ? -1.236 -14.379 -0.184 1.00 97.25 85 ALA A C 1
ATOM 637 O O . ALA A 1 85 ? -0.850 -13.264 0.181 1.00 97.25 85 ALA A O 1
ATOM 638 N N . LYS A 1 86 ? -0.714 -15.517 0.283 1.00 97.44 86 LYS A N 1
ATOM 639 C CA . LYS A 1 86 ? 0.453 -15.586 1.163 1.00 97.44 86 LYS A CA 1
ATOM 640 C C . LYS A 1 86 ? 1.282 -16.840 0.872 1.00 97.44 86 LYS A C 1
ATOM 642 O O . LYS A 1 86 ? 0.701 -17.899 0.652 1.00 97.44 86 LYS A O 1
ATOM 647 N N . GLY A 1 87 ? 2.606 -16.731 0.938 1.00 96.25 87 GLY A N 1
ATOM 648 C CA . GLY A 1 87 ? 3.544 -17.849 0.820 1.00 96.25 87 GLY A CA 1
ATOM 649 C C . GLY A 1 87 ? 4.683 -17.587 -0.164 1.00 96.25 87 GLY A C 1
ATOM 650 O O . GLY A 1 87 ? 4.734 -16.540 -0.810 1.00 96.25 87 GLY A O 1
ATOM 651 N N . ASP A 1 88 ? 5.576 -18.566 -0.287 1.00 94.50 88 ASP A N 1
ATOM 652 C CA . ASP A 1 88 ? 6.829 -18.445 -1.046 1.00 94.50 88 ASP A CA 1
ATOM 653 C C . ASP A 1 88 ? 6.614 -18.238 -2.552 1.00 94.50 88 ASP A C 1
ATOM 655 O O . ASP A 1 88 ? 7.460 -17.646 -3.216 1.00 94.50 88 ASP A O 1
ATOM 659 N N . ASP A 1 89 ? 5.457 -18.635 -3.088 1.00 94.44 89 ASP A N 1
ATOM 660 C CA . ASP A 1 89 ? 5.099 -18.439 -4.498 1.00 94.44 89 ASP A CA 1
ATOM 661 C C . ASP A 1 89 ? 4.552 -17.028 -4.794 1.00 94.44 89 ASP A C 1
ATOM 663 O O . ASP A 1 89 ? 4.473 -16.617 -5.952 1.00 94.44 89 ASP A O 1
ATOM 667 N N . VAL A 1 90 ? 4.241 -16.225 -3.769 1.00 97.50 90 VAL A N 1
ATOM 668 C CA . VAL A 1 90 ? 3.687 -14.869 -3.929 1.00 97.50 90 VAL A CA 1
ATOM 669 C C . VAL A 1 90 ? 4.808 -13.852 -4.144 1.00 97.50 90 VAL A C 1
ATOM 671 O O . VAL A 1 90 ? 5.641 -13.638 -3.266 1.00 97.50 90 VAL A O 1
ATOM 674 N N . MET A 1 91 ? 4.859 -13.224 -5.321 1.00 97.19 91 MET A N 1
ATOM 675 C CA . MET A 1 91 ? 5.960 -12.319 -5.714 1.00 97.19 91 MET A CA 1
ATOM 676 C C . MET A 1 91 ? 5.959 -10.960 -4.999 1.00 97.19 91 MET A C 1
ATOM 678 O O . MET A 1 91 ? 6.927 -10.207 -5.098 1.00 97.19 91 MET A O 1
ATOM 682 N N . TRP A 1 92 ? 4.864 -10.628 -4.320 1.00 97.94 92 TRP A N 1
ATOM 683 C CA . TRP A 1 92 ? 4.656 -9.327 -3.706 1.00 97.94 92 TRP A CA 1
ATOM 684 C C . TRP A 1 92 ? 5.268 -9.246 -2.306 1.00 97.94 92 TRP A C 1
ATOM 686 O O . TRP A 1 92 ? 5.114 -10.144 -1.475 1.00 97.94 92 TRP A O 1
ATOM 696 N N . THR A 1 93 ? 5.908 -8.115 -2.032 1.00 97.00 93 THR A N 1
ATOM 697 C CA . THR A 1 93 ? 6.160 -7.625 -0.677 1.00 97.00 93 THR A CA 1
ATOM 698 C C . THR A 1 93 ? 5.084 -6.606 -0.343 1.00 97.00 93 THR A C 1
ATOM 700 O O . THR A 1 93 ? 4.908 -5.651 -1.097 1.00 97.00 93 THR A O 1
ATOM 703 N N . SER A 1 94 ? 4.390 -6.761 0.781 1.00 96.94 94 SER A N 1
ATOM 704 C CA . SER A 1 94 ? 3.292 -5.858 1.147 1.00 96.94 94 SER A CA 1
ATOM 705 C C . SER A 1 94 ? 3.434 -5.286 2.546 1.00 96.94 94 SER A C 1
ATOM 707 O O . SER A 1 94 ? 4.022 -5.907 3.430 1.00 96.94 94 SER A O 1
ATOM 709 N N . GLY A 1 95 ? 2.847 -4.118 2.783 1.00 94.62 95 GLY A N 1
ATOM 710 C CA . GLY A 1 95 ? 2.815 -3.511 4.108 1.00 94.62 95 GLY A CA 1
ATOM 711 C C . GLY A 1 95 ? 1.604 -2.620 4.322 1.00 94.62 95 GLY A C 1
ATOM 712 O O . GLY A 1 95 ? 0.873 -2.295 3.386 1.00 94.62 95 GLY A O 1
ATOM 713 N N . LEU A 1 96 ? 1.411 -2.236 5.582 1.00 93.19 96 LEU A N 1
ATOM 714 C CA . LEU A 1 96 ? 0.377 -1.302 6.017 1.00 93.19 96 LEU A CA 1
ATOM 715 C C . LEU A 1 96 ? 1.007 0.021 6.446 1.00 93.19 96 LEU A C 1
ATOM 717 O O . LEU A 1 96 ? 2.181 0.078 6.819 1.00 93.19 96 LEU A O 1
ATOM 721 N N . VAL A 1 97 ? 0.199 1.070 6.421 1.00 90.12 97 VAL A N 1
ATOM 722 C CA . VAL A 1 97 ? 0.489 2.374 7.009 1.00 90.12 97 VAL A CA 1
ATOM 723 C C . VAL A 1 97 ? -0.697 2.732 7.891 1.00 90.12 97 VAL A C 1
ATOM 725 O O . VAL A 1 97 ? -1.827 2.747 7.419 1.00 90.12 97 VAL A O 1
ATOM 728 N N . PHE A 1 98 ? -0.437 3.010 9.166 1.00 85.81 98 PHE A N 1
ATOM 729 C CA . PHE A 1 98 ? -1.457 3.504 10.085 1.00 85.81 98 PHE A CA 1
ATOM 730 C C . PHE A 1 98 ? -1.404 5.029 10.136 1.00 85.81 98 PHE A C 1
ATOM 732 O O . PHE A 1 98 ? -0.332 5.615 10.315 1.00 85.81 98 PHE A O 1
ATOM 739 N N . GLY A 1 99 ? -2.561 5.668 10.001 1.00 76.88 99 GLY A N 1
ATOM 740 C CA . GLY A 1 99 ? -2.738 7.077 10.300 1.00 76.88 99 GLY A CA 1
ATOM 741 C C . GLY A 1 99 ? -2.551 7.383 11.787 1.00 76.88 99 GLY A C 1
ATOM 742 O O . GLY A 1 99 ? -2.498 6.511 12.656 1.00 76.88 99 GLY A O 1
ATOM 743 N N . LYS A 1 100 ? -2.454 8.672 12.113 1.00 74.12 100 LYS A N 1
ATOM 744 C CA . LYS A 1 100 ? -2.342 9.140 13.499 1.00 74.12 100 LYS A CA 1
ATOM 745 C C . LYS A 1 100 ? -3.579 8.718 14.303 1.00 74.12 100 LYS A C 1
ATOM 747 O O . LYS A 1 100 ? -4.667 9.230 14.069 1.00 74.12 100 LYS A O 1
ATOM 752 N N . GLY A 1 101 ? -3.383 7.851 15.296 1.00 69.12 101 GLY A N 1
ATOM 753 C CA . GLY A 1 101 ? -4.460 7.316 16.140 1.00 69.12 101 GLY A CA 1
ATOM 754 C C . GLY A 1 101 ? -5.057 5.998 15.634 1.00 69.12 101 GLY A C 1
ATOM 755 O O . GLY A 1 101 ? -5.787 5.354 16.383 1.00 69.12 101 GLY A O 1
ATOM 756 N N . GLU A 1 102 ? -4.704 5.565 14.422 1.00 75.56 102 GLU A N 1
ATOM 757 C CA . GLU A 1 102 ? -4.953 4.205 13.943 1.00 75.56 102 GLU A CA 1
ATOM 758 C C . GLU A 1 102 ? -3.897 3.238 14.501 1.00 75.56 102 GLU A C 1
ATOM 760 O O . GLU A 1 102 ? -2.855 3.649 15.019 1.00 75.56 102 GLU A O 1
ATOM 765 N N . GLY A 1 103 ? -4.182 1.934 14.454 1.00 74.81 103 GLY A N 1
ATOM 766 C CA . GLY A 1 103 ? -3.305 0.927 15.052 1.00 74.81 103 GLY A CA 1
ATOM 767 C C . GLY A 1 103 ? -3.360 0.886 16.583 1.00 74.81 103 GLY A C 1
ATOM 768 O O . GLY A 1 103 ? -2.567 0.179 17.187 1.00 74.81 103 GLY A O 1
ATOM 769 N N . ILE A 1 104 ? -4.273 1.607 17.245 1.00 80.75 104 ILE A N 1
ATOM 770 C CA . ILE A 1 104 ? -4.442 1.553 18.705 1.00 80.75 104 ILE A CA 1
ATOM 771 C C . ILE A 1 104 ? -5.706 0.763 19.043 1.00 80.75 104 ILE A C 1
ATOM 773 O O . ILE A 1 104 ? -6.817 1.191 18.741 1.00 80.75 104 ILE A O 1
ATOM 777 N N . VAL A 1 105 ? -5.544 -0.371 19.723 1.00 82.81 105 VAL A N 1
ATOM 778 C CA . VAL A 1 105 ? -6.654 -1.175 20.252 1.00 82.81 105 VAL A CA 1
ATOM 779 C C . VAL A 1 105 ? -6.868 -0.820 21.721 1.00 82.81 105 VAL A C 1
ATOM 781 O O . VAL A 1 105 ? -5.940 -0.907 22.526 1.00 82.81 105 VAL A O 1
ATOM 784 N N . GLY A 1 106 ? -8.085 -0.406 22.076 1.00 84.56 106 GLY A N 1
ATOM 785 C CA . GLY A 1 106 ? -8.502 -0.190 23.461 1.00 84.56 106 GLY A CA 1
ATOM 786 C C . GLY A 1 106 ? -9.192 -1.430 24.022 1.00 84.56 106 GLY A C 1
ATOM 787 O O . GLY A 1 106 ? -10.182 -1.888 23.460 1.00 84.56 106 GLY A O 1
ATOM 788 N N . LEU A 1 107 ? -8.682 -1.961 25.130 1.00 88.25 107 LEU A N 1
ATOM 789 C CA . LEU A 1 107 ? -9.331 -3.006 25.912 1.00 88.25 107 LEU A CA 1
ATOM 790 C C . LEU A 1 107 ? -9.884 -2.382 27.194 1.00 88.25 107 LEU A C 1
ATOM 792 O O . LEU A 1 107 ? -9.122 -1.979 28.076 1.00 88.25 107 LEU A O 1
ATOM 796 N N . GLU A 1 108 ? -11.208 -2.289 27.281 1.00 93.44 108 GLU A N 1
ATOM 797 C CA . GLU A 1 108 ? -11.897 -1.782 28.467 1.00 93.44 108 GLU A CA 1
ATOM 798 C C . GLU A 1 108 ? -11.836 -2.799 29.612 1.00 93.44 108 GLU A C 1
ATOM 800 O O . GLU A 1 108 ? -12.146 -3.979 29.440 1.00 93.44 108 GLU A O 1
ATOM 805 N N . THR A 1 109 ? -11.449 -2.333 30.798 1.00 90.69 109 THR A N 1
ATOM 806 C CA . THR A 1 109 ? -11.416 -3.125 32.033 1.00 90.69 109 THR A CA 1
ATOM 807 C C . THR A 1 109 ? -12.087 -2.346 33.164 1.00 90.69 109 THR A C 1
ATOM 809 O O . THR A 1 109 ? -12.277 -1.134 33.075 1.00 90.69 109 THR A O 1
ATOM 812 N N . ASN A 1 110 ? -12.390 -3.005 34.281 1.00 94.12 110 ASN A N 1
ATOM 813 C CA . ASN A 1 110 ? -12.905 -2.336 35.482 1.00 94.12 110 ASN A CA 1
ATOM 814 C C . ASN A 1 110 ? -11.906 -1.355 36.136 1.00 94.12 110 ASN A C 1
ATOM 816 O O . ASN A 1 110 ? -12.293 -0.613 37.035 1.00 94.12 110 ASN A O 1
ATOM 820 N N . LEU A 1 111 ? -10.640 -1.351 35.705 1.00 92.50 111 LEU A N 1
ATOM 821 C CA . LEU A 1 111 ? -9.583 -0.453 36.179 1.00 92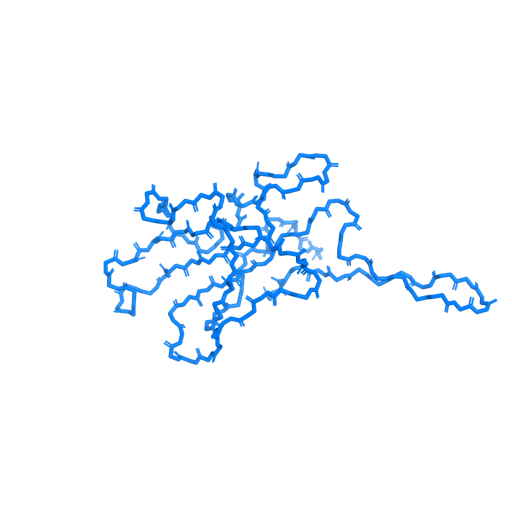.50 111 LEU A CA 1
ATOM 822 C C . LEU A 1 111 ? -9.267 0.676 35.176 1.00 92.50 111 LEU A C 1
ATOM 824 O O . LEU A 1 111 ? -8.402 1.507 35.445 1.00 92.50 111 LEU A O 1
ATOM 828 N N . GLY A 1 112 ? -9.956 0.708 34.030 1.00 92.25 112 GLY A N 1
ATOM 829 C CA . GLY A 1 112 ? -9.737 1.649 32.927 1.00 92.25 112 GLY A CA 1
ATOM 830 C C . GLY A 1 112 ? -9.368 0.966 31.604 1.00 92.25 112 GLY A C 1
ATOM 831 O O . GLY A 1 112 ? -9.380 -0.261 31.494 1.00 92.25 112 GLY A O 1
ATOM 832 N N . THR A 1 113 ? -9.033 1.765 30.587 1.00 93.06 113 THR A N 1
ATOM 833 C CA . THR A 1 113 ? -8.714 1.274 29.235 1.00 93.06 113 THR A CA 1
ATOM 834 C C . THR A 1 113 ? -7.225 0.959 29.076 1.00 93.06 113 THR A C 1
ATOM 836 O O . THR A 1 113 ? -6.384 1.865 29.104 1.00 93.06 113 THR A O 1
ATOM 839 N N . LEU A 1 114 ? -6.888 -0.303 28.804 1.00 89.56 114 LEU A N 1
ATOM 840 C CA . LEU A 1 114 ? -5.564 -0.683 28.312 1.00 89.56 114 LEU A CA 1
ATOM 841 C C . LEU A 1 114 ? -5.473 -0.349 26.817 1.00 89.56 114 LEU A C 1
ATOM 843 O O . LEU A 1 114 ? -6.277 -0.834 26.027 1.00 89.56 114 LEU A O 1
ATOM 847 N N . ARG A 1 115 ? -4.492 0.465 26.414 1.00 86.19 115 ARG A N 1
ATOM 848 C CA . ARG A 1 115 ? -4.251 0.806 25.002 1.00 86.19 115 ARG A CA 1
ATOM 849 C C . ARG A 1 115 ? -3.042 0.043 24.476 1.00 86.19 115 ARG A C 1
ATOM 851 O O . ARG A 1 115 ? -1.947 0.185 25.012 1.00 86.19 115 ARG A O 1
ATOM 858 N N . ILE A 1 116 ? -3.248 -0.739 23.424 1.00 84.12 116 ILE A N 1
ATOM 859 C CA . ILE A 1 116 ? -2.211 -1.512 22.740 1.00 84.12 116 ILE A CA 1
ATOM 860 C C . ILE A 1 116 ? -1.954 -0.844 21.394 1.00 84.12 116 ILE A C 1
ATOM 862 O O . ILE A 1 116 ? -2.861 -0.765 20.570 1.00 84.12 116 ILE A O 1
ATOM 866 N N . GLN A 1 117 ? -0.730 -0.367 21.169 1.00 80.62 117 GLN A N 1
ATOM 867 C CA . GLN A 1 117 ? -0.318 0.161 19.872 1.00 80.62 117 GLN A CA 1
ATOM 868 C C . GLN A 1 117 ? 0.280 -0.963 19.019 1.00 80.62 117 GLN A C 1
ATOM 870 O O . GLN A 1 117 ? 1.309 -1.545 19.357 1.00 80.62 117 GLN A O 1
ATOM 875 N N . VAL A 1 118 ? -0.386 -1.260 17.911 1.00 76.88 118 VAL A N 1
ATOM 876 C CA . VAL A 1 118 ? 0.047 -2.163 16.852 1.00 76.88 118 VAL A CA 1
ATOM 877 C C . VAL A 1 118 ? 0.906 -1.363 15.881 1.00 76.88 118 VAL A C 1
ATOM 879 O O . VAL A 1 118 ? 0.425 -0.469 15.188 1.00 76.88 118 VAL A O 1
ATOM 882 N N . SER A 1 119 ? 2.196 -1.676 15.831 1.00 68.50 119 SER A N 1
ATOM 883 C CA . SER A 1 119 ? 3.102 -1.082 14.849 1.00 68.50 119 SER A CA 1
ATOM 884 C C . SER A 1 119 ? 2.991 -1.819 13.518 1.00 68.50 119 SER A C 1
ATOM 886 O O . SER A 1 119 ? 3.028 -3.050 13.482 1.00 68.50 119 SER A O 1
ATOM 888 N N . ALA A 1 120 ? 2.901 -1.074 12.414 1.00 66.56 120 ALA A N 1
ATOM 889 C CA . ALA A 1 120 ? 3.058 -1.651 11.085 1.00 66.56 120 ALA A CA 1
ATOM 890 C C . ALA A 1 120 ? 4.457 -2.282 10.985 1.00 66.56 120 ALA A C 1
ATOM 892 O O . ALA A 1 120 ? 5.440 -1.661 11.385 1.00 66.56 120 ALA A O 1
ATOM 893 N N . LEU A 1 121 ? 4.507 -3.534 10.523 1.00 56.56 121 LEU A N 1
ATOM 894 C CA . LEU A 1 121 ? 5.650 -4.456 10.561 1.00 56.56 121 LEU A CA 1
ATOM 895 C C . LEU A 1 121 ? 7.030 -3.766 10.472 1.00 56.56 121 LEU A C 1
ATOM 897 O O . LEU A 1 121 ? 7.525 -3.448 9.389 1.00 56.56 121 LEU A O 1
ATOM 901 N N . CYS A 1 122 ? 7.663 -3.587 11.635 1.00 58.59 122 CYS A N 1
ATOM 902 C CA . CYS A 1 122 ? 9.102 -3.394 11.770 1.00 58.59 122 CYS A CA 1
ATOM 903 C C . CYS A 1 122 ? 9.698 -4.780 12.051 1.00 58.59 122 CYS A C 1
ATOM 905 O O . CYS A 1 122 ? 9.657 -5.247 13.189 1.00 58.59 122 CYS A O 1
ATOM 907 N N . CYS A 1 123 ? 10.207 -5.468 11.037 1.00 40.78 123 CYS A N 1
ATOM 908 C CA . CYS A 1 123 ? 11.234 -6.487 11.274 1.00 40.78 123 CYS A CA 1
ATOM 909 C C . CYS A 1 123 ? 12.590 -5.820 11.101 1.00 40.78 123 CYS A C 1
ATOM 911 O O . CYS A 1 123 ? 12.618 -4.793 10.384 1.00 40.78 123 CYS A O 1
#

Organism: Zizania palustris (NCBI:txid103762)

Secondary structure (DSSP, 8-state):
-PPPGGG----EETEEE---EEE-TTT-B-S-HHHHHHHHHTTEETTEES--EEEE---HHHHGGGTTBEEEE--S-TTS--EEEESTT---EEEE---TTTTEEEEEETTEEEEEE--S---

pLDDT: mean 88.54, std 13.81, range [38.94, 98.75]

Radius of gyration: 15.23 Å; chains: 1; bounding box: 31×33×53 Å